Protein AF-A0A920P1J0-F1 (afdb_monomer_lite)

Sequence (83 aa):
MTAEYLETDWLKTGLRDQDTGNEFIVKQKVWILVDSPVITVETVYGYMDGEEMVVFESAPPELYEVVKALPEGLNNIVSSKAL

Radius of gyration: 14.46 Å; chains: 1; bounding box: 36×22×39 Å

Foldseek 3Di:
DDKDKDKDPWDFQPDADPPPRFTKTKMWIWIDDPVDRDIDIDMWMFGDDDPDTGTDPDDDPVVVVSVVVVVVVVVVVVVVVVD

Secondary structure (DSSP, 8-state):
--EEEEEPPPEEEEEE-TTT-PEEEEEEEEEEETTSS-EEEEEEEEEEETTEEEE-SS--HHHHHHHHHHHHHHHHHHHHH--

Structure (mmCIF, N/CA/C/O backbone):
data_AF-A0A920P1J0-F1
#
_entry.id   AF-A0A920P1J0-F1
#
loop_
_atom_site.group_PDB
_atom_site.id
_atom_site.type_symbol
_atom_site.label_atom_id
_atom_site.label_alt_id
_atom_site.label_comp_id
_atom_site.label_asym_id
_atom_site.label_entity_id
_atom_site.label_seq_id
_atom_site.pdbx_PDB_ins_code
_atom_site.Cartn_x
_atom_site.Cartn_y
_atom_site.Cartn_z
_atom_site.occupancy
_atom_site.B_iso_or_equiv
_atom_site.auth_seq_id
_atom_site.auth_comp_id
_atom_site.auth_asym_id
_atom_site.auth_atom_id
_atom_site.pdbx_PDB_model_num
ATOM 1 N N . MET A 1 1 ? 15.174 -13.310 -19.284 1.00 65.31 1 MET A N 1
ATOM 2 C CA . MET A 1 1 ? 14.440 -12.136 -18.788 1.00 65.31 1 MET A CA 1
ATOM 3 C C . MET A 1 1 ? 14.992 -11.829 -17.422 1.00 65.31 1 MET A C 1
ATOM 5 O O . MET A 1 1 ? 14.814 -12.634 -16.513 1.00 65.31 1 MET A O 1
ATOM 9 N N . THR A 1 2 ? 15.722 -10.729 -17.318 1.00 78.56 2 THR A N 1
ATOM 10 C CA . THR A 1 2 ? 16.205 -10.214 -16.037 1.00 78.56 2 THR A CA 1
ATOM 11 C C . THR A 1 2 ? 15.161 -9.245 -15.494 1.00 78.56 2 THR A C 1
ATOM 13 O O . THR A 1 2 ? 14.698 -8.367 -16.221 1.00 78.56 2 THR A O 1
ATOM 16 N N . ALA A 1 3 ? 14.753 -9.430 -14.240 1.00 81.88 3 ALA A N 1
ATOM 17 C CA . ALA A 1 3 ? 13.831 -8.536 -13.554 1.00 81.88 3 ALA A CA 1
ATOM 18 C C . ALA A 1 3 ? 14.509 -7.986 -12.300 1.00 81.88 3 ALA A C 1
ATOM 20 O O . ALA A 1 3 ? 15.033 -8.757 -11.495 1.00 81.88 3 ALA A O 1
ATOM 21 N N . GLU A 1 4 ? 14.486 -6.670 -12.136 1.00 85.06 4 GLU A N 1
ATOM 22 C CA . GLU A 1 4 ? 14.847 -6.018 -10.885 1.00 85.06 4 GLU A CA 1
ATOM 23 C C . GLU A 1 4 ? 13.606 -5.856 -10.015 1.00 85.06 4 GLU A C 1
ATOM 25 O O . GLU A 1 4 ? 12.532 -5.501 -10.505 1.00 85.06 4 GLU A O 1
ATOM 30 N N . TYR A 1 5 ? 13.765 -6.133 -8.723 1.00 88.12 5 TYR A N 1
ATOM 31 C CA . TYR A 1 5 ? 12.706 -6.025 -7.730 1.00 88.12 5 TYR A CA 1
ATOM 32 C C . TYR A 1 5 ? 13.032 -4.920 -6.730 1.00 88.12 5 TYR A C 1
ATOM 34 O O . TYR A 1 5 ? 14.124 -4.889 -6.158 1.00 88.12 5 TYR A O 1
ATOM 42 N N . LEU A 1 6 ? 12.067 -4.033 -6.512 1.00 87.38 6 LEU A N 1
ATOM 43 C CA . LEU A 1 6 ? 12.130 -2.961 -5.529 1.00 87.38 6 LEU A CA 1
ATOM 44 C C . LEU A 1 6 ? 10.876 -3.014 -4.663 1.00 87.38 6 LEU A C 1
ATOM 46 O O . LEU A 1 6 ? 9.773 -3.239 -5.158 1.00 87.38 6 LEU A O 1
ATOM 50 N N . GLU A 1 7 ? 11.047 -2.755 -3.375 1.00 87.94 7 GLU A N 1
ATOM 51 C CA . GLU A 1 7 ? 9.943 -2.673 -2.431 1.00 87.94 7 GLU A CA 1
ATOM 52 C C . GLU A 1 7 ? 10.082 -1.396 -1.611 1.00 87.94 7 GLU A C 1
ATOM 54 O O . GLU A 1 7 ? 11.171 -1.089 -1.123 1.00 87.94 7 GLU A O 1
ATOM 59 N N . THR A 1 8 ? 9.002 -0.628 -1.489 1.00 85.00 8 THR A N 1
ATOM 60 C CA . THR A 1 8 ? 8.996 0.547 -0.611 1.00 85.00 8 THR A CA 1
ATOM 61 C C . THR A 1 8 ? 8.882 0.108 0.842 1.00 85.00 8 THR A C 1
ATOM 63 O O . THR A 1 8 ? 8.430 -0.996 1.126 1.00 85.00 8 THR A O 1
ATOM 66 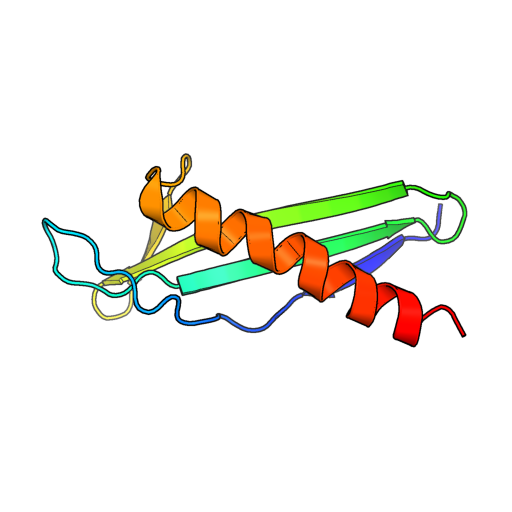N N . ASP A 1 9 ? 9.212 0.980 1.787 1.00 88.69 9 ASP A N 1
ATOM 67 C CA . ASP A 1 9 ? 8.763 0.777 3.164 1.00 88.69 9 ASP A CA 1
ATOM 68 C C . ASP A 1 9 ? 7.238 0.932 3.270 1.00 88.69 9 ASP A C 1
ATOM 70 O O . ASP A 1 9 ? 6.574 1.428 2.350 1.00 88.69 9 ASP A O 1
ATOM 74 N N . TRP A 1 10 ? 6.676 0.495 4.400 1.00 88.88 10 TRP A N 1
ATOM 75 C CA . TRP A 1 10 ? 5.284 0.780 4.737 1.00 88.88 10 TRP A CA 1
ATOM 76 C C . TRP A 1 10 ? 5.110 2.279 4.967 1.00 88.88 10 TRP A C 1
ATOM 78 O O . TRP A 1 10 ? 5.687 2.855 5.891 1.00 88.88 10 TRP A O 1
ATOM 88 N N . LEU A 1 11 ? 4.289 2.903 4.134 1.00 89.50 11 LEU A N 1
ATOM 89 C CA . LEU A 1 11 ? 3.978 4.319 4.209 1.00 89.50 11 LEU A CA 1
ATOM 90 C C . LEU A 1 11 ? 2.643 4.515 4.908 1.00 89.50 11 LEU A C 1
ATOM 92 O O . LEU A 1 11 ? 1.639 3.910 4.543 1.00 89.50 11 LEU A O 1
ATOM 96 N N . LYS A 1 12 ? 2.640 5.399 5.900 1.00 89.88 12 LYS A N 1
ATOM 97 C CA . LYS A 1 12 ? 1.423 5.882 6.545 1.00 89.88 12 LYS A CA 1
ATOM 98 C C . LYS A 1 12 ? 0.709 6.860 5.627 1.00 89.88 12 LYS A C 1
ATOM 100 O O . LYS A 1 12 ? 1.328 7.786 5.109 1.00 89.88 12 LYS A O 1
ATOM 105 N N . THR A 1 13 ? -0.583 6.646 5.428 1.00 88.44 13 THR A N 1
ATOM 106 C CA . THR A 1 13 ? -1.376 7.433 4.474 1.00 88.44 13 THR A CA 1
ATOM 107 C C . THR A 1 13 ? -2.022 8.664 5.101 1.00 88.44 13 THR A C 1
ATOM 109 O O . THR A 1 13 ? -2.487 9.537 4.374 1.00 88.44 13 THR A O 1
ATOM 112 N N . GLY A 1 14 ? -2.095 8.737 6.436 1.00 89.12 14 GLY A N 1
ATOM 113 C CA . GLY A 1 14 ? -2.904 9.723 7.151 1.00 89.12 14 GLY A CA 1
ATOM 114 C C . GLY A 1 14 ? -4.411 9.445 7.114 1.00 89.12 14 GLY A C 1
ATOM 115 O O . GLY A 1 14 ? -5.162 10.115 7.823 1.00 89.12 14 GLY A O 1
ATOM 116 N N . LEU A 1 15 ? -4.864 8.460 6.331 1.00 89.81 15 LEU A N 1
ATOM 117 C CA . LEU A 1 15 ? -6.260 8.041 6.256 1.00 89.81 15 LEU A CA 1
ATOM 118 C C . LEU A 1 15 ? -6.537 6.966 7.296 1.00 89.81 15 LEU A C 1
ATOM 120 O O . LEU A 1 15 ? -5.711 6.083 7.527 1.00 89.81 15 LEU A O 1
ATOM 124 N N . ARG A 1 16 ? -7.716 7.030 7.911 1.00 91.06 16 ARG A N 1
ATOM 125 C CA . ARG A 1 16 ? -8.145 6.067 8.923 1.00 91.06 16 ARG A CA 1
ATOM 126 C C . ARG A 1 16 ? -9.380 5.323 8.463 1.00 91.06 16 ARG A C 1
ATOM 128 O O . ARG A 1 16 ? -10.280 5.915 7.875 1.00 91.06 16 ARG A O 1
ATOM 135 N N . ASP A 1 17 ? -9.403 4.040 8.771 1.00 87.00 17 ASP A N 1
ATOM 136 C CA . ASP A 1 17 ? -10.591 3.217 8.657 1.00 87.00 17 ASP A CA 1
ATOM 137 C C . ASP A 1 17 ? -11.680 3.741 9.606 1.00 87.00 17 ASP A C 1
ATOM 139 O O . ASP A 1 17 ? -11.395 4.089 10.755 1.00 87.00 17 ASP A O 1
ATOM 143 N N . GLN A 1 18 ? -12.918 3.849 9.120 1.00 85.62 18 GLN A N 1
ATOM 144 C CA . GLN A 1 18 ? -14.003 4.476 9.884 1.00 85.62 18 GLN A CA 1
ATOM 145 C C . GLN A 1 18 ? -14.504 3.591 11.027 1.00 85.62 18 GLN A C 1
ATOM 147 O O . GLN A 1 18 ? -14.919 4.119 12.059 1.00 85.62 18 GLN A O 1
ATOM 152 N N . ASP A 1 19 ? -14.435 2.272 10.858 1.00 86.00 19 ASP A N 1
ATOM 153 C CA . ASP A 1 19 ? -14.973 1.317 11.824 1.00 86.00 19 ASP A CA 1
ATOM 154 C C . ASP A 1 19 ? -13.977 1.047 12.957 1.00 86.00 19 ASP A C 1
ATOM 156 O O . ASP A 1 19 ? -14.340 1.032 14.134 1.00 86.00 19 ASP A O 1
ATOM 160 N N . THR A 1 20 ? -12.703 0.865 12.610 1.00 88.75 20 THR A N 1
ATOM 161 C CA . THR A 1 20 ? -11.637 0.519 13.564 1.00 88.75 20 THR A CA 1
ATOM 162 C C . THR A 1 20 ? -10.841 1.729 14.054 1.00 88.75 20 THR A C 1
ATOM 164 O O . THR A 1 20 ? -10.214 1.675 15.111 1.00 88.75 20 THR A O 1
ATOM 167 N N . GLY A 1 21 ? -10.838 2.837 13.305 1.00 90.94 21 GLY A N 1
ATOM 168 C CA . GLY A 1 21 ? -10.002 4.009 13.577 1.00 90.94 21 GLY A CA 1
ATOM 169 C C . GLY A 1 21 ? -8.515 3.810 13.256 1.00 90.94 21 GLY A C 1
ATOM 170 O O . GLY A 1 21 ? -7.715 4.727 13.496 1.00 90.94 21 GLY A O 1
ATOM 171 N N . ASN A 1 22 ? -8.133 2.646 12.723 1.00 93.12 22 ASN A N 1
ATOM 172 C CA . ASN A 1 22 ? -6.754 2.311 12.391 1.00 93.12 22 ASN A CA 1
ATOM 173 C C . ASN A 1 22 ? -6.285 3.072 11.149 1.00 93.12 22 ASN A C 1
ATOM 175 O O . ASN A 1 22 ? -7.045 3.311 10.216 1.00 93.12 22 ASN A O 1
ATOM 179 N N .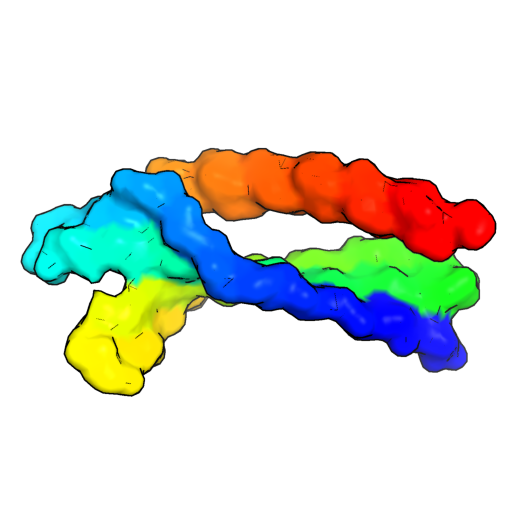 GLU A 1 23 ? -5.018 3.482 11.145 1.00 93.44 23 GLU A N 1
ATOM 180 C CA . GLU A 1 23 ? -4.434 4.211 10.020 1.00 93.44 23 GLU A CA 1
ATOM 181 C C . GLU A 1 23 ? -4.033 3.247 8.902 1.00 93.44 23 GLU A C 1
ATOM 183 O O . GLU A 1 23 ? -3.306 2.279 9.142 1.00 93.44 23 GLU A O 1
ATOM 188 N N . PHE A 1 24 ? -4.468 3.540 7.675 1.00 92.38 24 PHE A N 1
ATOM 189 C CA . PHE A 1 24 ? -4.070 2.769 6.510 1.00 92.38 24 PHE A CA 1
ATOM 190 C C . PHE A 1 24 ? -2.579 2.959 6.230 1.00 92.38 24 PHE A C 1
ATOM 192 O O . PHE A 1 24 ? -2.060 4.083 6.176 1.00 92.38 24 PHE A O 1
ATOM 199 N N . ILE A 1 25 ? -1.914 1.838 5.986 1.00 92.12 25 ILE A N 1
ATOM 200 C CA . ILE A 1 25 ? -0.547 1.747 5.500 1.00 92.12 25 ILE A CA 1
ATOM 201 C C . ILE A 1 25 ? -0.531 1.147 4.100 1.00 92.12 25 ILE A C 1
ATOM 203 O O . ILE A 1 25 ? -1.355 0.298 3.752 1.00 92.12 25 ILE A O 1
ATOM 207 N N . VAL A 1 26 ? 0.426 1.590 3.296 1.00 91.12 26 VAL A N 1
ATOM 208 C CA . VAL A 1 26 ? 0.583 1.163 1.905 1.00 91.12 26 VAL A CA 1
ATOM 209 C C . VAL A 1 26 ? 2.026 0.790 1.619 1.00 91.12 26 VAL A C 1
ATOM 211 O O . VAL A 1 26 ? 2.953 1.392 2.158 1.00 91.12 26 VAL A O 1
ATOM 214 N N . LYS A 1 27 ? 2.218 -0.206 0.760 1.00 90.00 27 LYS A N 1
ATOM 215 C CA . LYS A 1 27 ? 3.526 -0.651 0.288 1.00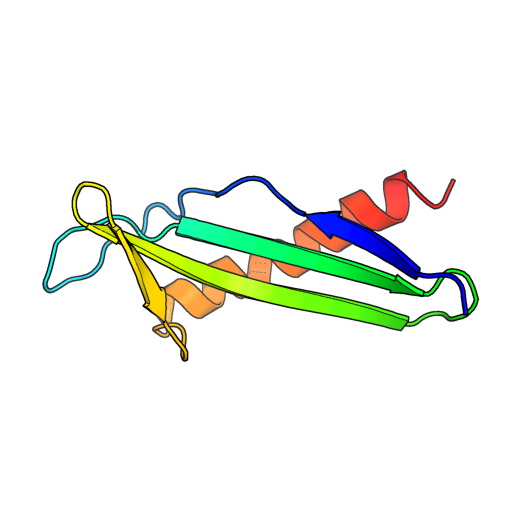 90.00 27 LYS A CA 1
ATOM 216 C C . LYS A 1 27 ? 3.446 -0.974 -1.186 1.00 90.00 27 LYS A C 1
ATOM 218 O O . LYS A 1 27 ? 2.458 -1.544 -1.648 1.00 90.00 27 LYS A O 1
ATOM 223 N N . GLN A 1 28 ? 4.491 -0.629 -1.918 1.00 87.25 28 GLN A N 1
ATOM 224 C CA . GLN A 1 28 ? 4.565 -0.896 -3.342 1.00 87.25 28 GLN A CA 1
ATOM 225 C C . GLN A 1 28 ? 5.664 -1.901 -3.621 1.00 87.25 28 GLN A C 1
ATOM 227 O O . GLN A 1 28 ? 6.794 -1.752 -3.157 1.00 87.25 28 GLN A O 1
ATOM 232 N N . LYS A 1 29 ? 5.307 -2.908 -4.408 1.00 90.19 29 LYS A N 1
ATOM 233 C CA . LYS A 1 29 ? 6.216 -3.890 -4.977 1.00 90.19 29 LYS A CA 1
ATOM 234 C C . LYS A 1 29 ? 6.352 -3.583 -6.456 1.00 90.19 29 LYS A C 1
ATOM 236 O O . LYS A 1 29 ? 5.349 -3.480 -7.163 1.00 90.19 29 LYS A O 1
ATOM 241 N N . VAL A 1 30 ? 7.580 -3.399 -6.911 1.00 86.44 30 VAL A N 1
ATOM 242 C CA . VAL A 1 30 ? 7.876 -2.954 -8.269 1.00 86.44 30 VAL A CA 1
ATOM 243 C C . VAL A 1 30 ? 8.797 -3.960 -8.929 1.00 86.44 30 VAL A C 1
ATOM 245 O O . VAL A 1 30 ? 9.864 -4.271 -8.402 1.00 86.44 30 VAL A O 1
ATOM 248 N N . TRP A 1 31 ? 8.396 -4.431 -10.105 1.00 89.12 31 TRP A N 1
ATOM 249 C CA . TRP A 1 31 ? 9.221 -5.257 -10.977 1.00 89.12 31 TRP A CA 1
ATOM 250 C C . TRP A 1 31 ? 9.554 -4.474 -12.239 1.00 89.12 31 TRP A C 1
ATOM 252 O O . TRP A 1 31 ? 8.654 -4.060 -12.974 1.00 89.12 31 TRP A O 1
ATOM 262 N N . ILE A 1 32 ? 10.845 -4.292 -12.494 1.00 84.19 32 ILE A N 1
ATOM 263 C CA . ILE A 1 32 ? 11.370 -3.649 -13.697 1.00 84.19 32 ILE A CA 1
ATOM 264 C C . ILE A 1 32 ? 11.992 -4.744 -14.551 1.00 84.19 32 ILE A C 1
ATOM 266 O O . ILE A 1 32 ? 12.967 -5.378 -14.149 1.00 84.19 32 ILE A O 1
ATOM 270 N N . LEU A 1 33 ? 11.431 -4.993 -15.730 1.00 84.31 33 LEU A N 1
ATOM 271 C CA . LEU A 1 33 ? 12.037 -5.923 -16.676 1.00 84.31 33 LEU A CA 1
ATOM 272 C C . LEU A 1 33 ? 13.202 -5.215 -17.369 1.00 84.31 33 LEU A C 1
ATOM 274 O O . LEU A 1 33 ? 12.984 -4.324 -18.170 1.00 84.31 33 LEU A O 1
ATOM 278 N N . VAL A 1 34 ? 14.443 -5.602 -17.090 1.00 78.81 34 VAL A N 1
ATOM 279 C CA . VAL A 1 34 ? 15.633 -4.895 -17.612 1.00 78.81 34 VAL A CA 1
ATOM 280 C C . VAL A 1 34 ? 15.716 -4.977 -19.143 1.00 78.81 34 VAL A C 1
ATOM 282 O O . VAL A 1 34 ? 16.188 -4.059 -19.806 1.00 78.81 34 VAL A O 1
ATOM 285 N N . ASP A 1 35 ? 15.183 -6.057 -19.714 1.00 80.94 35 ASP A N 1
ATOM 286 C CA . ASP A 1 35 ? 15.199 -6.322 -21.155 1.00 80.94 35 ASP A CA 1
ATOM 287 C C . ASP A 1 35 ? 13.958 -5.761 -21.894 1.00 80.94 35 ASP A C 1
ATOM 289 O O . ASP A 1 35 ? 13.751 -6.066 -23.070 1.00 80.94 35 ASP A O 1
ATOM 293 N N . SER A 1 36 ? 13.075 -5.010 -21.219 1.00 76.75 36 SER A N 1
ATOM 294 C CA . SER A 1 36 ? 11.780 -4.568 -21.764 1.00 76.75 36 SER A CA 1
ATOM 295 C C . SER A 1 36 ? 11.306 -3.254 -21.126 1.00 76.75 36 SER A C 1
ATOM 297 O O . SER A 1 36 ? 11.485 -3.058 -19.935 1.00 76.75 36 SER A O 1
ATOM 299 N N . PRO A 1 37 ? 10.588 -2.362 -21.830 1.00 74.38 37 PRO A N 1
ATOM 300 C CA . PRO A 1 37 ? 10.052 -1.128 -21.238 1.00 74.38 37 PRO A CA 1
ATOM 301 C C . PRO A 1 37 ? 8.831 -1.371 -20.323 1.00 74.38 37 PRO A C 1
ATOM 303 O O . PRO A 1 37 ? 7.915 -0.555 -20.263 1.00 74.38 37 PRO A O 1
ATOM 306 N N . VAL A 1 38 ? 8.765 -2.521 -19.652 1.00 78.88 38 VAL A N 1
ATOM 307 C CA . VAL A 1 38 ? 7.618 -2.943 -18.846 1.00 78.88 38 VAL A CA 1
ATOM 308 C C . VAL A 1 38 ? 7.977 -2.839 -17.371 1.00 78.88 38 VAL A C 1
ATOM 310 O O . VAL A 1 38 ? 8.900 -3.500 -16.892 1.00 78.88 38 VAL A O 1
ATOM 313 N N . ILE A 1 39 ? 7.195 -2.032 -16.659 1.00 80.88 39 ILE A N 1
ATOM 314 C CA . ILE A 1 39 ? 7.233 -1.892 -15.206 1.00 80.88 39 ILE A CA 1
ATOM 315 C C . ILE A 1 39 ? 5.899 -2.397 -14.671 1.00 80.88 39 ILE A C 1
ATOM 317 O O . ILE A 1 39 ? 4.839 -1.970 -15.128 1.00 80.88 39 ILE A O 1
ATOM 321 N N . THR A 1 40 ? 5.952 -3.315 -13.713 1.00 84.81 40 THR A N 1
ATOM 322 C CA . THR A 1 40 ? 4.768 -3.804 -13.000 1.00 84.81 40 THR A CA 1
ATOM 323 C C . THR A 1 40 ? 4.807 -3.281 -11.575 1.00 84.81 40 THR A C 1
ATOM 325 O O . THR A 1 40 ? 5.834 -3.404 -10.912 1.00 84.81 40 THR A O 1
ATOM 328 N N . VAL A 1 41 ? 3.699 -2.706 -11.109 1.00 84.38 41 VAL A N 1
ATOM 329 C CA . VAL A 1 41 ? 3.546 -2.220 -9.733 1.00 84.38 41 VAL A CA 1
ATOM 330 C C . VAL A 1 41 ? 2.362 -2.935 -9.094 1.00 84.38 41 VAL A C 1
ATOM 332 O O . VAL A 1 41 ? 1.237 -2.827 -9.576 1.00 84.38 41 VAL A O 1
ATOM 335 N N . GLU A 1 42 ? 2.612 -3.647 -8.001 1.00 87.75 42 GLU A N 1
ATOM 336 C CA . GLU A 1 42 ? 1.580 -4.178 -7.108 1.00 87.75 42 GLU A CA 1
ATOM 337 C C . GLU A 1 42 ? 1.541 -3.288 -5.867 1.00 87.75 42 GLU A C 1
ATOM 339 O O . GLU A 1 42 ? 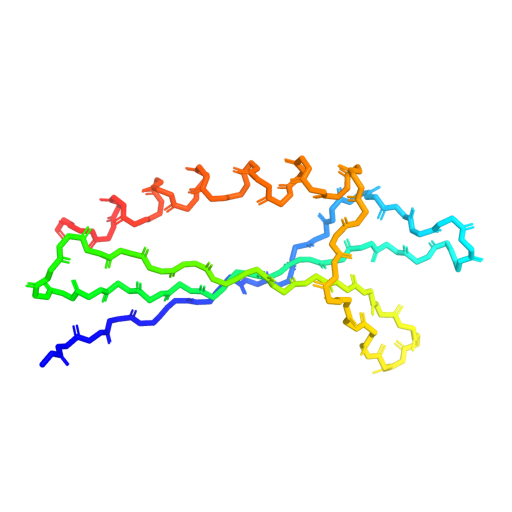2.572 -3.042 -5.236 1.00 87.75 42 GLU A O 1
ATOM 344 N N . THR A 1 43 ? 0.355 -2.791 -5.516 1.00 86.94 43 THR A N 1
ATOM 345 C CA . THR A 1 43 ? 0.171 -2.043 -4.269 1.00 86.94 43 THR A CA 1
ATOM 346 C C . THR A 1 43 ? -0.533 -2.919 -3.251 1.00 86.94 43 THR A C 1
ATOM 348 O O . THR A 1 43 ? -1.641 -3.387 -3.495 1.00 86.94 43 THR A O 1
ATOM 351 N N . VAL A 1 44 ? 0.103 -3.089 -2.096 1.00 90.50 44 VAL A N 1
ATOM 352 C CA . VAL A 1 44 ? -0.482 -3.722 -0.917 1.00 90.50 44 VAL A CA 1
ATOM 353 C C . VAL A 1 44 ? -0.937 -2.621 0.025 1.00 90.50 44 VAL A C 1
ATOM 355 O O . VAL A 1 44 ? -0.179 -1.694 0.311 1.00 90.50 44 VAL A O 1
ATOM 358 N N . TYR A 1 45 ? -2.165 -2.714 0.513 1.00 90.44 45 TYR A N 1
ATOM 359 C CA . TYR A 1 45 ? -2.722 -1.748 1.449 1.00 90.44 45 TYR A CA 1
ATOM 360 C C . TYR A 1 45 ? -3.522 -2.458 2.529 1.00 90.44 45 TYR A C 1
ATOM 362 O O . TYR A 1 45 ? -4.133 -3.506 2.315 1.00 90.44 45 TYR A O 1
ATOM 370 N N . GLY A 1 46 ? -3.456 -1.888 3.719 1.00 92.00 46 GLY A N 1
ATOM 371 C CA . GLY A 1 46 ? -3.905 -2.536 4.932 1.00 92.00 46 GLY A CA 1
ATOM 372 C C . GLY A 1 46 ? -3.814 -1.610 6.122 1.00 92.00 46 GLY A C 1
ATOM 373 O O . GLY A 1 46 ? -3.503 -0.432 5.975 1.00 92.00 46 GLY A O 1
ATOM 374 N N . TYR A 1 47 ? -4.032 -2.152 7.304 1.00 93.69 47 TYR A N 1
ATOM 375 C CA . TYR A 1 47 ? -3.678 -1.504 8.558 1.00 93.69 47 TYR A CA 1
ATOM 376 C C . TYR A 1 47 ? -3.152 -2.543 9.545 1.00 93.69 47 TYR A C 1
ATOM 378 O O . TYR A 1 47 ? -3.303 -3.749 9.345 1.00 93.69 47 TYR A O 1
ATOM 386 N N . MET A 1 48 ? -2.517 -2.063 10.609 1.00 92.88 48 MET A N 1
ATOM 387 C CA . MET A 1 48 ? -2.172 -2.903 11.751 1.00 92.88 48 MET A CA 1
ATOM 388 C C . MET A 1 48 ? -3.356 -2.940 12.712 1.00 92.88 48 MET A C 1
ATOM 390 O O . MET A 1 48 ? -3.839 -1.883 13.117 1.00 92.88 48 MET A O 1
ATOM 394 N N . ASP A 1 49 ? -3.786 -4.139 13.085 1.00 91.38 49 ASP A N 1
ATOM 395 C CA . ASP A 1 49 ? -4.706 -4.379 14.190 1.00 91.38 49 ASP A CA 1
ATOM 396 C C . ASP A 1 49 ? -3.948 -5.108 15.306 1.00 91.38 49 ASP A C 1
ATOM 398 O O . ASP A 1 49 ? -3.710 -6.317 15.266 1.00 91.38 49 ASP A O 1
ATOM 402 N N . GLY A 1 50 ? -3.440 -4.333 16.266 1.00 89.69 50 GLY A N 1
ATOM 403 C CA . GLY A 1 50 ? -2.483 -4.833 17.251 1.00 89.69 50 GLY A CA 1
ATOM 404 C C . GLY A 1 50 ? -1.182 -5.310 16.592 1.00 89.69 50 GLY A C 1
ATOM 405 O O . GLY A 1 50 ? -0.429 -4.505 16.043 1.00 89.69 50 GLY A O 1
ATOM 406 N N . GLU A 1 51 ? -0.907 -6.613 16.681 1.00 92.25 51 GLU A N 1
ATOM 407 C CA . GLU A 1 51 ? 0.268 -7.260 16.072 1.00 92.25 51 GLU A CA 1
ATOM 408 C C . GLU A 1 51 ? -0.037 -7.897 14.706 1.00 92.25 51 GLU A C 1
ATOM 410 O O . GLU A 1 51 ? 0.884 -8.318 14.005 1.00 92.25 51 GLU A O 1
ATOM 415 N N . GLU A 1 52 ? -1.309 -7.950 14.305 1.00 91.75 52 GLU A N 1
ATOM 416 C CA . GLU A 1 52 ? -1.728 -8.545 13.040 1.00 91.75 52 GLU A CA 1
ATOM 417 C C . GLU A 1 52 ? -1.874 -7.483 11.952 1.00 91.75 52 GLU A C 1
ATOM 419 O O . GLU A 1 52 ? -2.306 -6.355 12.191 1.00 91.75 52 GLU A O 1
ATOM 424 N N . MET A 1 53 ? -1.507 -7.847 10.725 1.00 90.50 53 MET A N 1
ATOM 425 C CA . MET A 1 53 ? -1.712 -6.990 9.566 1.00 90.50 53 MET A CA 1
ATOM 426 C C . MET A 1 53 ? -2.971 -7.422 8.817 1.00 90.50 53 MET A C 1
ATOM 428 O O . MET A 1 53 ? -3.031 -8.529 8.283 1.00 90.50 53 MET A O 1
ATOM 432 N N . VAL A 1 54 ? -3.939 -6.515 8.713 1.00 90.81 54 VAL A N 1
ATOM 433 C CA . VAL A 1 54 ? -5.149 -6.705 7.909 1.00 90.81 54 VAL A CA 1
ATOM 434 C C . VAL A 1 54 ? -4.906 -6.104 6.530 1.00 90.81 54 VAL A C 1
ATOM 436 O O . VAL A 1 54 ? -4.683 -4.901 6.410 1.00 90.81 54 VAL A O 1
ATOM 439 N N . VAL A 1 55 ? -4.924 -6.939 5.490 1.00 90.81 55 VAL A N 1
ATOM 440 C CA . VAL A 1 55 ? -4.715 -6.536 4.089 1.00 90.81 55 VAL A CA 1
ATOM 441 C C . VAL A 1 55 ? -6.042 -6.589 3.343 1.00 90.81 55 VAL A C 1
ATOM 443 O O . VAL A 1 55 ? -6.809 -7.536 3.503 1.00 90.81 55 VAL A O 1
ATOM 446 N N . PHE A 1 56 ? -6.298 -5.589 2.505 1.00 85.38 56 PHE A N 1
ATOM 447 C CA . PHE A 1 56 ? -7.529 -5.493 1.726 1.00 85.38 56 PHE A CA 1
ATOM 448 C C . PHE A 1 56 ? -7.302 -5.878 0.262 1.00 85.38 56 PHE A C 1
ATOM 450 O O . PHE A 1 56 ? -6.269 -5.564 -0.326 1.00 85.38 56 PHE A O 1
ATOM 457 N N . GLU A 1 57 ? -8.305 -6.522 -0.340 1.00 80.56 57 GLU A N 1
ATOM 458 C CA . GLU A 1 57 ? -8.306 -6.858 -1.773 1.00 80.56 57 GLU A CA 1
ATOM 459 C C . GLU A 1 57 ? -8.710 -5.674 -2.666 1.00 80.56 57 GLU A C 1
ATOM 461 O O . GLU A 1 57 ? -8.275 -5.598 -3.818 1.00 80.56 57 GLU A O 1
ATOM 466 N N . SER A 1 58 ? -9.518 -4.741 -2.142 1.00 78.12 58 SER A N 1
ATOM 467 C CA . SER A 1 58 ? -9.943 -3.512 -2.835 1.00 78.12 58 SER A CA 1
ATOM 468 C C . SER A 1 58 ? -9.754 -2.265 -1.965 1.00 78.12 58 SER A C 1
ATOM 470 O O . SER A 1 58 ? -10.174 -2.258 -0.806 1.00 78.12 58 SER A O 1
ATOM 472 N N . ALA A 1 59 ? -9.160 -1.202 -2.517 1.00 74.12 59 ALA A N 1
ATOM 473 C CA . ALA A 1 59 ? -8.920 0.035 -1.781 1.00 74.12 59 ALA A CA 1
ATOM 474 C C . ALA A 1 59 ? -10.220 0.843 -1.686 1.00 74.12 59 ALA A C 1
ATOM 476 O O . ALA A 1 59 ? -10.896 1.012 -2.708 1.00 7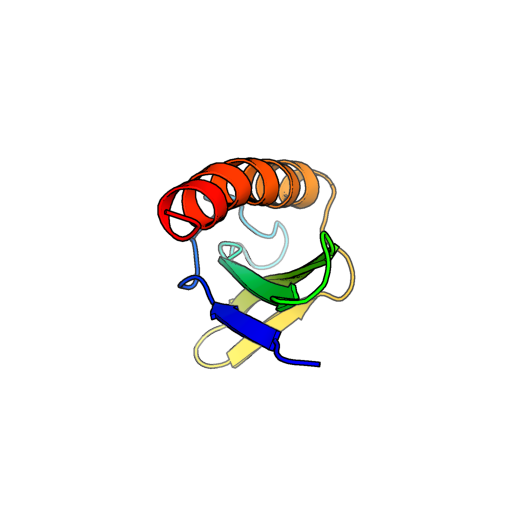4.12 59 ALA A O 1
ATOM 477 N N . PRO A 1 60 ? -10.574 1.383 -0.506 1.00 78.38 60 PRO A N 1
ATOM 478 C CA . PRO A 1 60 ? -11.655 2.351 -0.421 1.00 78.38 60 PRO A CA 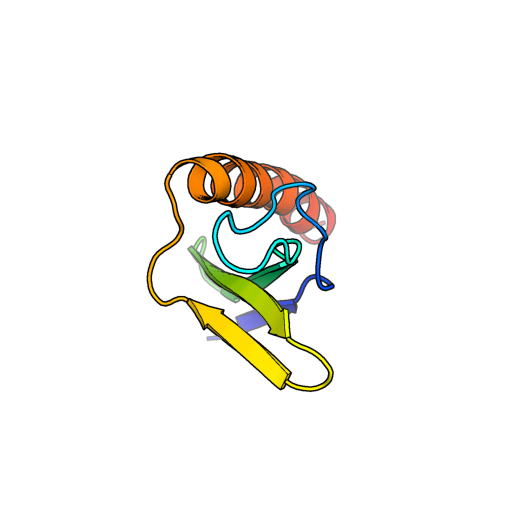1
ATOM 479 C C . PRO A 1 60 ? -11.338 3.578 -1.299 1.00 78.38 60 PRO A C 1
ATOM 481 O O . PRO A 1 60 ? -10.161 3.902 -1.488 1.00 78.38 60 PRO A O 1
ATOM 484 N N . PRO A 1 61 ? -12.354 4.284 -1.834 1.00 81.62 61 PRO A N 1
ATOM 485 C CA . PRO A 1 61 ? -12.147 5.362 -2.809 1.00 81.62 61 PRO A CA 1
ATOM 486 C C . PRO A 1 61 ? -11.159 6.445 -2.355 1.00 81.62 61 PRO A C 1
ATOM 488 O O . PRO A 1 61 ? -10.358 6.930 -3.146 1.00 81.62 61 PRO A O 1
ATOM 491 N N . GLU A 1 62 ? -11.172 6.792 -1.070 1.00 79.25 62 GLU A N 1
ATOM 492 C CA . GLU A 1 62 ? -10.274 7.797 -0.488 1.00 79.25 62 GLU A CA 1
ATOM 493 C C . GLU A 1 62 ? -8.813 7.322 -0.463 1.00 79.25 62 GLU A C 1
ATOM 495 O O . GLU A 1 62 ? -7.892 8.094 -0.725 1.00 79.25 62 GLU A O 1
ATOM 500 N N . LEU A 1 63 ? -8.599 6.027 -0.213 1.00 81.00 63 LEU A N 1
ATOM 501 C CA . LEU A 1 63 ? -7.277 5.408 -0.233 1.00 81.00 63 LEU A CA 1
ATOM 502 C C . LEU A 1 63 ? -6.762 5.222 -1.662 1.00 81.00 63 LEU A C 1
ATOM 504 O O . LEU A 1 63 ? -5.558 5.323 -1.890 1.00 81.00 63 LEU A O 1
ATOM 508 N N . TYR A 1 64 ? -7.656 4.992 -2.627 1.00 80.75 64 TYR A N 1
ATOM 509 C CA . TYR A 1 64 ? -7.300 4.858 -4.039 1.00 80.75 64 TYR A CA 1
ATOM 510 C C . TYR A 1 64 ? -6.558 6.092 -4.570 1.00 80.75 64 TYR A C 1
ATOM 512 O O . TYR A 1 64 ? -5.555 5.935 -5.261 1.00 80.75 64 TYR A O 1
ATOM 520 N N . GLU A 1 65 ? -6.980 7.307 -4.209 1.00 79.00 65 GLU A N 1
ATOM 521 C CA . GLU A 1 65 ? -6.307 8.538 -4.652 1.00 79.00 65 GLU A CA 1
ATOM 522 C C . GLU A 1 65 ? -4.879 8.660 -4.091 1.00 79.00 65 GLU A C 1
ATOM 524 O O . GLU A 1 65 ? -3.950 9.021 -4.816 1.00 79.00 65 GLU A O 1
ATOM 529 N N . VAL A 1 66 ? -4.664 8.271 -2.828 1.00 76.06 66 VAL A N 1
ATOM 530 C CA . VAL A 1 66 ? -3.323 8.234 -2.213 1.00 76.06 66 VAL A CA 1
ATOM 531 C C . VAL A 1 66 ? -2.455 7.163 -2.870 1.00 76.06 66 VAL A C 1
ATOM 533 O O . VAL A 1 66 ? -1.304 7.415 -3.237 1.00 76.06 66 VAL A O 1
ATOM 536 N N . VAL A 1 67 ? -3.023 5.971 -3.063 1.00 75.25 67 VAL A N 1
ATOM 537 C CA . VAL A 1 67 ? -2.357 4.850 -3.725 1.00 75.25 67 VAL A CA 1
ATOM 538 C C . VAL A 1 67 ? -1.996 5.195 -5.158 1.00 75.25 67 VAL A C 1
ATOM 540 O O . VAL A 1 67 ? -0.942 4.773 -5.596 1.00 75.25 67 VAL A O 1
ATOM 543 N N . LYS A 1 68 ? -2.810 5.961 -5.885 1.00 73.31 68 LYS A N 1
ATOM 544 C CA . LYS A 1 68 ? -2.555 6.356 -7.275 1.00 73.31 68 LYS A CA 1
ATOM 545 C C . LYS A 1 68 ? -1.487 7.444 -7.415 1.00 73.31 68 LYS A C 1
ATOM 547 O O . LYS A 1 68 ? -0.769 7.447 -8.414 1.00 73.31 68 LYS A O 1
ATOM 552 N N . ALA A 1 69 ? -1.335 8.322 -6.425 1.00 68.50 69 ALA A N 1
ATOM 553 C CA . ALA A 1 69 ? -0.274 9.331 -6.415 1.00 68.50 69 ALA A CA 1
ATOM 554 C C . ALA A 1 69 ? 1.130 8.719 -6.218 1.00 68.50 69 ALA A C 1
ATOM 556 O O . ALA A 1 69 ? 2.119 9.206 -6.766 1.00 68.50 69 ALA A O 1
ATOM 557 N N . LEU A 1 70 ? 1.239 7.615 -5.474 1.00 64.69 70 LEU A N 1
ATOM 558 C CA . LEU A 1 70 ? 2.515 6.933 -5.226 1.00 64.69 70 LEU A CA 1
ATOM 559 C C . LEU A 1 70 ? 3.199 6.347 -6.490 1.00 64.69 70 LEU A C 1
ATOM 561 O O . LEU A 1 70 ? 4.410 6.517 -6.619 1.00 64.69 70 LEU A O 1
ATOM 565 N N . PRO A 1 71 ? 2.496 5.711 -7.452 1.00 66.38 71 PRO A N 1
ATOM 566 C CA . PRO A 1 71 ? 3.014 5.317 -8.761 1.00 66.38 71 PRO A CA 1
ATOM 567 C C . PRO A 1 71 ? 3.711 6.446 -9.525 1.00 66.38 71 PRO A C 1
ATOM 569 O O . PRO A 1 71 ? 4.740 6.208 -10.154 1.00 66.38 71 PRO A O 1
ATOM 572 N N . GLU A 1 72 ? 3.204 7.681 -9.453 1.00 65.00 72 GLU A N 1
ATOM 573 C CA . GLU A 1 72 ? 3.878 8.834 -10.065 1.00 65.00 72 GLU A CA 1
ATOM 574 C C . GLU A 1 72 ? 5.179 9.177 -9.327 1.00 65.00 72 GLU A C 1
ATOM 576 O O . GLU A 1 72 ? 6.200 9.452 -9.959 1.00 65.00 72 GLU A O 1
ATOM 581 N N . GLY A 1 73 ? 5.182 9.090 -7.994 1.00 62.91 73 GLY A N 1
ATOM 582 C CA . GLY A 1 73 ? 6.395 9.226 -7.181 1.00 62.91 73 GLY A CA 1
ATOM 583 C C . GLY A 1 73 ? 7.443 8.146 -7.479 1.00 62.91 73 GLY A C 1
ATOM 584 O O . GLY A 1 73 ? 8.638 8.439 -7.533 1.00 62.91 73 GLY A O 1
ATOM 585 N N . LEU A 1 74 ? 7.000 6.915 -7.747 1.00 64.94 74 LEU A N 1
ATOM 586 C CA . LEU A 1 74 ? 7.852 5.799 -8.158 1.00 64.94 74 LEU A CA 1
ATOM 587 C C . LEU A 1 74 ? 8.528 6.033 -9.507 1.00 64.94 74 LEU A C 1
ATOM 589 O O . LEU A 1 74 ? 9.689 5.654 -9.648 1.00 64.94 74 LEU A O 1
ATOM 593 N N . ASN A 1 75 ? 7.865 6.679 -10.473 1.00 63.81 75 ASN A N 1
ATOM 594 C CA . ASN A 1 75 ? 8.500 7.004 -11.757 1.00 63.81 75 ASN A CA 1
ATOM 595 C C . ASN A 1 75 ? 9.799 7.790 -11.549 1.00 63.81 75 ASN A C 1
ATOM 597 O O . ASN A 1 75 ? 10.811 7.465 -12.163 1.00 63.81 75 ASN A O 1
ATOM 601 N N . ASN A 1 76 ? 9.815 8.748 -10.618 1.00 61.84 76 ASN A N 1
ATOM 602 C CA . ASN A 1 76 ? 11.025 9.509 -10.301 1.00 61.84 76 ASN A CA 1
ATOM 603 C C . ASN A 1 76 ? 12.133 8.625 -9.699 1.00 61.84 76 ASN A C 1
ATOM 605 O O . ASN A 1 76 ? 13.311 8.814 -10.004 1.00 61.84 76 ASN A O 1
ATOM 609 N N . ILE A 1 77 ? 11.769 7.634 -8.879 1.00 61.94 77 ILE A N 1
ATOM 610 C CA . ILE A 1 77 ? 12.713 6.681 -8.278 1.00 61.94 77 ILE A CA 1
ATOM 611 C C . ILE A 1 77 ? 13.299 5.756 -9.351 1.00 61.94 77 ILE A C 1
ATOM 613 O O . ILE A 1 77 ? 14.518 5.583 -9.402 1.00 61.94 77 ILE A O 1
ATOM 617 N N . VAL A 1 78 ? 12.463 5.209 -10.238 1.00 58.91 78 VAL A N 1
ATOM 618 C CA . VAL A 1 78 ? 12.904 4.359 -11.356 1.00 58.91 78 VAL A CA 1
ATOM 619 C C . VAL A 1 78 ? 13.810 5.146 -12.303 1.00 58.91 78 VAL A C 1
ATOM 621 O O . VAL A 1 78 ? 14.899 4.679 -12.631 1.00 58.91 78 VAL A O 1
ATOM 624 N N . SER A 1 79 ? 13.425 6.370 -12.677 1.00 59.62 79 SER A N 1
ATOM 625 C CA . SER A 1 79 ? 14.252 7.240 -13.520 1.00 59.62 79 SER A CA 1
ATOM 626 C C . SER A 1 79 ? 15.612 7.557 -12.894 1.00 59.62 79 SER A C 1
ATOM 628 O O . SER A 1 79 ? 16.598 7.645 -13.617 1.00 59.62 79 SER A O 1
ATOM 630 N N . SER A 1 80 ? 15.696 7.690 -11.566 1.00 56.75 80 SER A N 1
ATOM 631 C CA . SER A 1 80 ? 16.968 7.956 -10.877 1.00 56.75 80 SER A CA 1
ATOM 632 C C . SER A 1 80 ? 17.940 6.769 -10.872 1.00 56.75 80 SER A C 1
ATOM 634 O O . SER A 1 80 ? 19.145 6.975 -10.757 1.00 56.75 80 SER A O 1
ATOM 636 N N . LYS A 1 81 ? 17.428 5.536 -10.989 1.00 52.94 81 LYS A N 1
ATOM 637 C CA . LYS A 1 81 ? 18.225 4.297 -10.995 1.00 52.94 81 LYS A CA 1
ATOM 638 C C . LYS A 1 81 ? 18.590 3.813 -12.399 1.00 52.94 81 LYS A C 1
ATOM 640 O O . LYS A 1 81 ? 19.512 3.021 -12.526 1.00 52.94 81 LYS A O 1
ATOM 645 N N . ALA A 1 82 ? 17.894 4.285 -13.431 1.00 50.59 82 ALA A N 1
ATOM 646 C CA . ALA A 1 82 ? 18.141 3.932 -14.830 1.00 50.59 82 ALA A CA 1
ATOM 647 C C . ALA A 1 82 ? 19.325 4.696 -15.481 1.00 50.59 82 ALA A C 1
ATOM 649 O O . ALA A 1 82 ? 19.404 4.744 -16.709 1.00 50.59 82 ALA A O 1
ATOM 650 N N . LEU A 1 83 ? 20.209 5.312 -14.680 1.00 39.44 83 LEU A N 1
ATOM 651 C CA . LEU A 1 83 ? 21.378 6.100 -15.106 1.00 39.44 83 LEU A CA 1
ATOM 652 C C . LEU A 1 83 ? 22.687 5.319 -14.953 1.00 39.44 83 LEU A C 1
ATOM 654 O O . LEU A 1 83 ? 22.930 4.796 -13.843 1.00 39.44 83 LEU A O 1
#

pLDDT: mean 80.95, std 11.71, range [39.44, 93.69]